Protein AF-A0A533X3W1-F1 (afdb_monomer)

Structure (mmCIF, N/CA/C/O backbone):
data_AF-A0A533X3W1-F1
#
_entry.id   AF-A0A533X3W1-F1
#
loop_
_atom_site.group_PDB
_atom_site.id
_atom_site.type_symbol
_atom_site.label_atom_id
_atom_site.label_alt_id
_atom_site.label_comp_id
_atom_site.label_asym_id
_atom_site.label_entity_id
_atom_site.label_seq_id
_atom_site.pdbx_PDB_ins_code
_atom_site.Cartn_x
_atom_site.Cartn_y
_atom_site.Cartn_z
_atom_site.occupancy
_atom_site.B_iso_or_equiv
_atom_site.auth_seq_id
_atom_site.auth_comp_id
_atom_site.auth_asym_id
_atom_site.auth_atom_id
_atom_site.pdbx_PDB_model_num
ATOM 1 N N . MET A 1 1 ? 9.462 4.723 -4.694 1.00 60.94 1 MET A N 1
ATOM 2 C CA . MET A 1 1 ? 9.977 4.146 -5.954 1.00 60.94 1 MET A CA 1
ATOM 3 C C . MET A 1 1 ? 9.216 2.852 -6.186 1.00 60.94 1 MET A C 1
ATOM 5 O O . MET A 1 1 ? 8.928 2.198 -5.194 1.00 60.94 1 MET A O 1
ATOM 9 N N . VAL A 1 2 ? 8.828 2.529 -7.420 1.00 70.62 2 VAL A N 1
ATOM 10 C CA . VAL A 1 2 ? 8.143 1.265 -7.744 1.00 70.62 2 VAL A CA 1
ATOM 11 C C . VAL A 1 2 ? 8.990 0.506 -8.761 1.00 70.62 2 VAL A C 1
ATOM 13 O O . VAL A 1 2 ? 9.354 1.081 -9.785 1.00 70.62 2 VAL A O 1
ATOM 16 N N . GLY A 1 3 ? 9.342 -0.744 -8.459 1.00 74.00 3 GLY A N 1
ATOM 17 C CA . GLY A 1 3 ? 10.115 -1.614 -9.348 1.00 74.00 3 GLY A CA 1
ATOM 18 C C . GLY A 1 3 ? 9.242 -2.333 -10.382 1.00 74.00 3 GLY A C 1
ATOM 19 O O . GLY A 1 3 ? 8.126 -2.747 -10.071 1.00 74.00 3 GLY A O 1
ATOM 20 N N . LEU A 1 4 ? 9.761 -2.496 -11.604 1.00 77.00 4 LEU A N 1
ATOM 21 C CA . LEU A 1 4 ? 9.139 -3.250 -12.701 1.00 77.00 4 LEU A CA 1
ATOM 22 C C . LEU A 1 4 ? 10.176 -4.179 -13.340 1.00 77.00 4 LEU A C 1
ATOM 24 O O . LEU A 1 4 ? 11.309 -3.764 -13.585 1.00 77.00 4 LEU A O 1
ATOM 28 N N . TYR A 1 5 ? 9.786 -5.411 -13.659 1.00 73.31 5 TYR A N 1
ATOM 29 C CA . TYR A 1 5 ? 10.610 -6.368 -14.392 1.00 73.31 5 TYR A CA 1
ATOM 30 C C . TYR A 1 5 ? 10.754 -5.985 -15.870 1.00 73.31 5 TYR A C 1
ATOM 32 O O . TYR A 1 5 ? 11.795 -6.230 -16.480 1.00 73.31 5 TYR A O 1
ATOM 40 N N . GLY A 1 6 ? 9.732 -5.359 -16.463 1.00 71.25 6 GLY A N 1
ATOM 41 C CA . GLY A 1 6 ? 9.803 -4.938 -17.867 1.00 71.25 6 GLY A CA 1
ATOM 42 C C . GLY A 1 6 ? 9.356 -6.016 -18.850 1.00 71.25 6 GLY A C 1
ATOM 43 O O . GLY A 1 6 ? 9.838 -6.085 -19.985 1.00 71.25 6 GLY A O 1
ATOM 44 N N . GLY A 1 7 ? 8.443 -6.884 -18.408 1.00 71.50 7 GLY A N 1
ATOM 45 C CA . GLY A 1 7 ? 7.966 -8.029 -19.178 1.00 71.50 7 GLY A CA 1
ATOM 46 C C . GLY A 1 7 ? 7.170 -7.677 -20.440 1.00 71.50 7 GLY A C 1
ATOM 47 O O . GLY A 1 7 ? 7.120 -8.488 -21.365 1.00 71.50 7 GLY A O 1
ATOM 48 N N . TRP A 1 8 ? 6.587 -6.478 -20.506 1.00 75.44 8 TRP A N 1
ATOM 49 C CA . TRP A 1 8 ? 5.732 -6.001 -21.602 1.00 75.44 8 TRP A CA 1
ATOM 50 C C . TRP A 1 8 ? 6.337 -4.785 -22.329 1.00 75.44 8 TRP A C 1
ATOM 52 O O . TRP A 1 8 ? 7.295 -4.196 -21.822 1.00 75.44 8 TRP A O 1
ATOM 62 N N . PRO A 1 9 ? 5.822 -4.408 -23.517 1.00 79.25 9 PRO A N 1
ATOM 63 C CA . PRO A 1 9 ? 6.458 -3.425 -24.398 1.00 79.25 9 PRO A CA 1
ATOM 64 C C . PRO A 1 9 ? 6.775 -2.077 -23.737 1.00 79.25 9 PRO A C 1
ATOM 66 O O . PRO A 1 9 ? 7.906 -1.602 -23.826 1.00 79.25 9 PRO A O 1
ATOM 69 N N . GLU A 1 10 ? 5.813 -1.489 -23.031 1.00 82.88 10 GLU A N 1
ATOM 70 C CA . GLU A 1 10 ? 5.936 -0.182 -22.387 1.00 82.88 10 GLU A CA 1
ATOM 71 C C . GLU A 1 10 ? 7.002 -0.200 -21.279 1.00 82.88 10 GLU A C 1
ATOM 73 O O . GLU A 1 10 ? 7.929 0.611 -21.291 1.00 82.88 10 GLU A O 1
ATOM 78 N N . ALA A 1 11 ? 6.960 -1.181 -20.372 1.00 82.25 11 ALA A N 1
ATOM 79 C CA . ALA A 1 11 ? 7.965 -1.300 -19.317 1.00 82.25 11 ALA A CA 1
ATOM 80 C C . ALA A 1 11 ? 9.348 -1.701 -19.866 1.00 82.25 11 ALA A C 1
ATOM 82 O O . ALA A 1 11 ? 10.374 -1.270 -19.339 1.00 82.25 11 ALA A O 1
ATOM 83 N N . ARG A 1 12 ? 9.406 -2.452 -20.975 1.00 82.69 12 ARG A N 1
ATOM 84 C CA . ARG A 1 12 ? 10.662 -2.761 -21.674 1.00 82.69 12 ARG A CA 1
ATOM 85 C C . ARG A 1 12 ? 11.289 -1.515 -22.292 1.00 82.69 12 ARG A C 1
ATOM 87 O O . ARG A 1 12 ? 12.508 -1.364 -22.214 1.00 82.69 12 ARG A O 1
ATOM 94 N N . ARG A 1 13 ? 10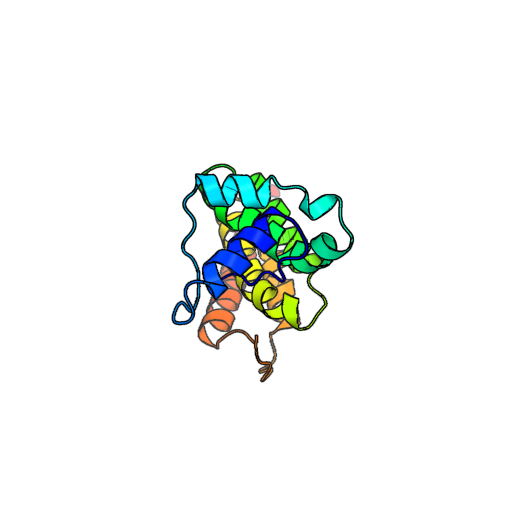.479 -0.614 -22.860 1.00 84.94 13 ARG A N 1
ATOM 95 C CA . ARG A 1 13 ? 10.947 0.682 -23.375 1.00 84.94 13 ARG A CA 1
ATOM 96 C C . ARG A 1 13 ? 11.582 1.505 -22.257 1.00 84.94 13 ARG A C 1
ATOM 98 O O . ARG A 1 13 ? 12.688 2.008 -22.432 1.00 84.94 13 ARG A O 1
ATOM 105 N N . LEU A 1 14 ? 10.931 1.581 -21.096 1.00 85.88 14 LEU A N 1
ATOM 106 C CA . LEU A 1 14 ? 11.471 2.283 -19.927 1.00 85.88 14 LEU A CA 1
ATOM 107 C C . LEU A 1 14 ? 12.764 1.638 -19.416 1.00 85.88 14 LEU A C 1
ATOM 109 O O . LEU A 1 14 ? 13.734 2.335 -19.130 1.00 85.88 14 LEU A O 1
ATOM 113 N N . LEU A 1 15 ? 12.833 0.306 -19.375 1.00 84.12 15 LEU A N 1
ATOM 114 C CA . LEU A 1 15 ? 14.058 -0.398 -18.995 1.00 84.12 15 LEU A CA 1
ATOM 115 C C . LEU A 1 15 ? 15.214 -0.113 -19.968 1.00 84.12 15 LEU A C 1
ATOM 117 O O . LEU A 1 15 ? 16.354 0.047 -19.536 1.00 84.12 15 LEU A O 1
ATOM 121 N N . GLN A 1 16 ? 14.945 -0.036 -21.273 1.00 85.38 16 GLN A N 1
ATOM 122 C CA . GLN A 1 16 ? 15.953 0.338 -22.270 1.00 85.38 16 GLN A CA 1
ATOM 123 C C . GLN A 1 16 ? 16.422 1.785 -22.092 1.00 85.38 16 GLN A C 1
ATOM 125 O O . GLN A 1 16 ? 17.624 2.029 -22.148 1.00 85.38 16 GLN A O 1
ATOM 130 N N . GLN A 1 17 ? 15.510 2.722 -21.814 1.00 84.88 17 GLN A N 1
ATOM 131 C CA . GLN A 1 17 ? 15.861 4.110 -21.496 1.00 84.88 17 GLN A CA 1
ATOM 132 C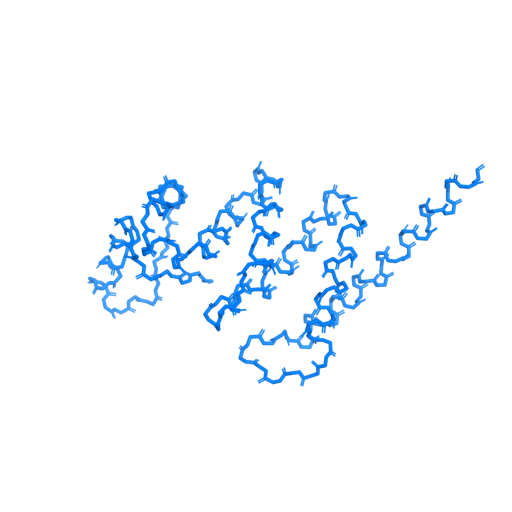 C . GLN A 1 17 ? 16.740 4.199 -20.241 1.00 84.88 17 GLN A C 1
ATOM 134 O O . GLN A 1 17 ? 17.724 4.935 -20.232 1.00 84.88 17 GLN A O 1
ATOM 139 N N . LEU A 1 18 ? 16.438 3.401 -19.211 1.00 85.06 18 LEU A N 1
ATOM 140 C CA . LEU A 1 18 ? 17.224 3.361 -17.978 1.00 85.06 18 LEU A CA 1
ATOM 141 C C . LEU A 1 18 ? 18.624 2.801 -18.250 1.00 85.06 18 LEU A C 1
ATOM 143 O O . LEU A 1 18 ? 19.613 3.361 -17.798 1.00 85.06 18 LEU A O 1
ATOM 147 N N . LYS A 1 19 ? 18.724 1.727 -19.044 1.00 83.69 19 LYS A N 1
ATOM 148 C CA . LYS A 1 19 ? 20.011 1.126 -19.435 1.00 83.69 19 LYS A CA 1
ATOM 149 C C . LYS A 1 19 ? 20.855 2.041 -20.320 1.00 83.69 19 LYS A C 1
ATOM 151 O O . LYS A 1 19 ? 22.075 2.035 -20.191 1.00 83.69 19 LYS A O 1
ATOM 156 N N . ALA A 1 20 ? 20.222 2.817 -21.200 1.00 84.38 20 ALA A N 1
ATOM 157 C CA . ALA A 1 20 ? 20.902 3.812 -22.025 1.00 84.38 20 ALA A CA 1
ATOM 158 C C . ALA A 1 20 ? 21.507 4.946 -21.182 1.00 84.38 20 ALA A C 1
ATOM 160 O O . ALA A 1 20 ? 22.449 5.601 -21.618 1.00 84.38 20 ALA A O 1
ATOM 161 N N . ASN A 1 21 ? 20.999 5.147 -19.964 1.00 82.31 21 ASN A N 1
ATOM 162 C CA . ASN A 1 21 ? 21.492 6.131 -19.018 1.00 82.31 21 ASN A CA 1
ATOM 163 C C . ASN A 1 21 ? 22.090 5.420 -17.794 1.00 82.31 21 ASN A C 1
ATOM 165 O O . ASN A 1 21 ? 21.505 5.397 -16.717 1.00 82.31 21 ASN A O 1
ATOM 169 N N . SER A 1 22 ? 23.258 4.796 -17.972 1.00 66.44 22 SER A N 1
ATOM 170 C CA . SER A 1 22 ? 23.851 3.819 -17.038 1.00 66.44 22 SER A CA 1
ATOM 171 C C . SER A 1 22 ? 24.143 4.329 -15.618 1.00 66.44 22 SER A C 1
ATOM 173 O O . SER A 1 22 ? 24.449 3.532 -14.734 1.00 66.44 22 SER A O 1
ATOM 175 N N . THR A 1 23 ? 24.077 5.641 -15.382 1.00 77.00 23 THR A N 1
ATOM 176 C CA . THR A 1 23 ? 24.218 6.265 -14.055 1.00 77.00 23 THR A CA 1
ATOM 177 C C . THR A 1 23 ? 22.875 6.532 -13.370 1.00 77.00 23 THR A C 1
ATOM 179 O O . THR A 1 23 ? 22.838 6.808 -12.167 1.00 77.00 23 THR A O 1
ATOM 182 N N . ALA A 1 24 ? 21.763 6.442 -14.103 1.00 75.62 24 ALA A N 1
ATOM 183 C CA . ALA A 1 24 ? 20.430 6.694 -13.588 1.00 75.62 24 ALA A CA 1
ATOM 184 C C . ALA A 1 24 ? 19.956 5.523 -12.714 1.00 75.62 24 ALA A C 1
ATOM 186 O O . ALA A 1 24 ? 19.882 4.376 -13.147 1.00 75.62 24 ALA A O 1
ATOM 187 N N . LYS A 1 25 ? 19.590 5.826 -11.463 1.00 77.31 25 LYS A N 1
ATOM 188 C CA . LYS A 1 25 ? 19.010 4.856 -10.512 1.00 77.31 25 LYS A CA 1
ATOM 189 C C . LYS A 1 25 ? 17.489 4.697 -10.656 1.00 77.31 25 LYS A C 1
ATOM 191 O O . LYS A 1 25 ? 16.893 3.879 -9.965 1.00 77.31 25 LYS A O 1
ATOM 196 N N . GLY A 1 26 ? 16.866 5.486 -11.528 1.00 82.06 26 GLY A N 1
ATOM 197 C CA . GLY A 1 26 ? 15.433 5.479 -11.799 1.00 82.06 26 GLY A CA 1
ATOM 198 C C . GLY A 1 26 ? 15.080 6.456 -12.919 1.00 82.06 26 GLY A C 1
ATOM 199 O O . GLY A 1 26 ? 15.909 7.276 -13.315 1.00 82.06 26 GLY A O 1
ATOM 200 N N . ILE A 1 27 ? 13.850 6.362 -13.420 1.00 84.62 27 ILE A N 1
ATOM 201 C CA . ILE A 1 27 ? 13.278 7.295 -14.396 1.00 84.62 27 ILE A CA 1
ATOM 202 C C . ILE A 1 27 ? 12.111 8.016 -13.732 1.00 84.62 27 ILE A C 1
ATOM 204 O O . ILE A 1 27 ? 11.280 7.387 -13.076 1.00 84.62 27 ILE A O 1
ATOM 208 N N . GLN A 1 28 ? 12.044 9.331 -13.924 1.00 85.56 28 GLN A N 1
ATOM 209 C CA . GLN A 1 28 ? 10.860 10.109 -13.599 1.00 85.56 28 GLN A CA 1
ATOM 210 C C . GLN A 1 28 ? 9.937 10.107 -14.817 1.00 85.56 28 GLN A C 1
ATOM 212 O O . GLN A 1 28 ? 10.318 10.606 -15.872 1.00 85.56 28 GLN A O 1
ATOM 217 N N . LEU A 1 29 ? 8.741 9.546 -14.665 1.00 86.06 29 LEU A N 1
ATOM 218 C CA . LEU A 1 29 ? 7.718 9.575 -15.708 1.00 86.06 29 LEU A CA 1
ATOM 219 C C . LEU A 1 29 ? 6.889 10.852 -15.585 1.00 86.06 29 LEU A C 1
ATOM 221 O O . LEU A 1 29 ? 6.574 11.292 -14.473 1.00 86.06 29 LEU A O 1
ATOM 225 N N . SER A 1 30 ? 6.517 11.424 -16.726 1.00 88.12 30 SER A N 1
ATOM 226 C CA . SER A 1 30 ? 5.404 12.370 -16.796 1.00 88.12 30 SER A CA 1
ATOM 227 C C . SER A 1 30 ? 4.075 11.663 -16.507 1.00 88.12 30 SER A C 1
ATOM 229 O O . SER A 1 30 ? 3.975 10.438 -16.601 1.00 88.12 30 SER A O 1
ATOM 231 N N . GLU A 1 31 ? 3.027 12.427 -16.190 1.00 86.12 31 GLU A N 1
ATOM 232 C CA . GLU A 1 31 ? 1.689 11.855 -15.974 1.00 86.12 31 GLU A CA 1
ATOM 233 C C . GLU A 1 31 ? 1.204 11.050 -17.183 1.00 86.12 31 GLU A C 1
ATOM 235 O O . GLU A 1 31 ? 0.697 9.946 -17.024 1.00 86.12 31 GLU A O 1
ATOM 240 N N . LYS A 1 32 ? 1.442 11.563 -18.395 1.00 87.12 32 LYS A N 1
ATOM 241 C CA . LYS A 1 32 ? 1.058 10.889 -19.636 1.00 87.12 32 LYS A CA 1
ATOM 242 C C . LYS A 1 32 ? 1.792 9.562 -19.822 1.00 87.12 32 LYS A C 1
ATOM 244 O O . LYS A 1 32 ? 1.171 8.570 -20.179 1.00 87.12 32 LYS A O 1
ATOM 249 N N . GLU A 1 33 ? 3.099 9.529 -19.574 1.00 86.69 33 GLU A N 1
ATOM 250 C CA . GLU A 1 33 ? 3.881 8.290 -19.682 1.00 86.69 33 GLU A CA 1
ATOM 251 C C . GLU A 1 33 ? 3.471 7.263 -18.626 1.00 86.69 33 GLU A C 1
ATOM 253 O O . GLU A 1 33 ? 3.493 6.062 -18.890 1.00 86.69 33 GLU A O 1
ATOM 258 N N . LEU A 1 34 ? 3.078 7.724 -17.436 1.00 87.62 34 LEU A N 1
ATOM 259 C CA . LEU A 1 34 ? 2.528 6.864 -16.398 1.00 87.62 34 LEU A CA 1
ATOM 260 C C . LEU A 1 34 ? 1.160 6.296 -16.808 1.00 87.62 34 LEU A C 1
ATOM 262 O O . LEU A 1 34 ? 0.932 5.099 -16.640 1.00 87.62 34 LEU A O 1
ATOM 266 N N . ASP A 1 35 ? 0.283 7.119 -17.381 1.00 87.94 35 ASP A N 1
ATOM 267 C CA . ASP A 1 35 ? -1.032 6.690 -17.868 1.00 87.94 35 ASP A CA 1
ATOM 268 C C . ASP A 1 35 ? -0.891 5.693 -19.040 1.00 87.94 35 ASP A C 1
ATOM 270 O O . ASP A 1 35 ? -1.571 4.667 -19.061 1.00 87.94 35 ASP A O 1
ATOM 274 N N . GLU A 1 36 ? 0.052 5.919 -19.963 1.00 87.19 36 GLU A N 1
ATOM 275 C CA . GLU A 1 36 ? 0.405 4.971 -21.035 1.00 87.19 36 GLU A CA 1
ATOM 276 C C . GLU A 1 36 ? 0.947 3.646 -20.475 1.00 87.19 36 GLU A C 1
ATOM 278 O O . GLU A 1 36 ? 0.583 2.570 -20.947 1.00 87.19 36 GLU A O 1
ATOM 283 N N . LEU A 1 37 ? 1.788 3.703 -19.440 1.00 86.94 37 LEU A N 1
ATOM 284 C CA . LEU A 1 37 ? 2.348 2.515 -18.800 1.00 86.94 37 LEU A CA 1
ATOM 285 C C . LEU A 1 37 ? 1.272 1.676 -18.094 1.00 86.94 37 LEU A C 1
ATOM 287 O O . LEU A 1 37 ? 1.269 0.451 -18.229 1.00 86.94 37 LEU A O 1
ATOM 291 N N . ILE A 1 38 ? 0.370 2.326 -17.351 1.00 87.19 38 ILE A N 1
ATOM 292 C CA . ILE A 1 38 ? -0.744 1.677 -16.643 1.00 87.19 38 ILE A CA 1
ATOM 293 C C . ILE A 1 38 ? -1.782 1.141 -17.639 1.00 87.19 38 ILE A C 1
ATOM 295 O O . ILE A 1 38 ? -2.328 0.058 -17.431 1.00 87.19 38 ILE A O 1
ATOM 299 N N . GLY A 1 39 ? -2.047 1.873 -18.724 1.00 82.88 39 GLY A N 1
ATOM 300 C CA . GLY A 1 39 ? -2.984 1.486 -19.782 1.00 82.88 39 GLY A CA 1
ATOM 301 C C . GLY A 1 39 ? -2.436 0.466 -20.786 1.00 82.88 39 GLY A C 1
ATOM 302 O O . GLY A 1 39 ? -3.182 0.009 -21.652 1.00 82.88 39 GLY A O 1
ATOM 303 N N . GLY A 1 40 ? -1.151 0.114 -20.690 1.00 80.12 40 GLY A N 1
ATOM 304 C CA . GLY A 1 40 ? -0.478 -0.802 -21.607 1.00 80.12 40 GLY A CA 1
ATOM 305 C C . GLY A 1 40 ? -0.969 -2.252 -21.530 1.00 80.12 40 GLY A C 1
ATOM 306 O O . GLY A 1 40 ? -1.777 -2.642 -20.686 1.00 80.12 40 GLY A O 1
ATOM 307 N N . GLN A 1 41 ? -0.425 -3.113 -22.392 1.00 78.50 41 GLN A N 1
ATOM 308 C CA . GLN A 1 41 ? -0.869 -4.513 -22.531 1.00 78.50 41 GLN A CA 1
ATOM 309 C C . GLN A 1 41 ? -0.311 -5.470 -21.462 1.00 78.50 41 GLN A C 1
ATOM 311 O O . GLN A 1 41 ? -0.221 -6.682 -21.674 1.00 78.50 41 GLN A O 1
ATOM 316 N N . TRP A 1 42 ? 0.055 -4.960 -20.288 1.00 78.94 42 TRP A N 1
ATOM 317 C CA . TRP A 1 42 ? 0.627 -5.762 -19.204 1.00 78.94 42 TRP A CA 1
ATOM 318 C C . TRP A 1 42 ? -0.311 -6.897 -18.756 1.00 78.94 42 TRP A C 1
ATOM 320 O O . TRP A 1 42 ? 0.149 -7.983 -18.411 1.00 78.94 42 TRP A O 1
ATOM 330 N N . ALA A 1 43 ? -1.629 -6.700 -18.840 1.00 71.56 43 ALA A N 1
ATOM 331 C CA . ALA A 1 43 ? -2.615 -7.719 -18.482 1.00 71.56 43 ALA A CA 1
ATOM 332 C C . ALA A 1 43 ? -2.722 -8.880 -19.496 1.00 71.56 43 ALA A C 1
ATOM 334 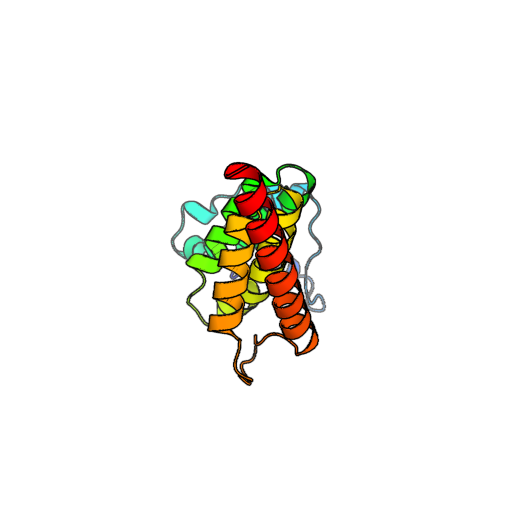O O . ALA A 1 43 ? -3.309 -9.910 -19.174 1.00 71.56 43 ALA A O 1
ATOM 335 N N . GLN A 1 44 ? -2.173 -8.736 -20.710 1.00 69.94 44 GLN A N 1
ATOM 336 C CA . GLN A 1 44 ? -2.327 -9.709 -21.803 1.00 69.94 44 GLN A CA 1
ATOM 337 C C . GLN A 1 44 ? -1.162 -10.710 -21.911 1.00 69.94 44 GLN A C 1
ATOM 339 O O . GLN A 1 44 ? -1.254 -11.680 -22.660 1.00 69.94 44 GLN A O 1
ATOM 344 N N . GLY A 1 45 ? -0.066 -10.502 -21.173 1.00 62.00 45 GLY A N 1
ATOM 345 C CA . GLY A 1 45 ? 1.140 -11.332 -21.251 1.00 62.00 45 GLY A CA 1
ATOM 346 C C . GLY A 1 45 ? 1.511 -12.016 -19.934 1.00 62.00 45 GLY A C 1
ATOM 347 O O . GLY A 1 45 ? 1.380 -11.443 -18.851 1.00 62.00 45 GLY A O 1
ATOM 348 N N . VAL A 1 46 ? 2.082 -13.224 -20.023 1.00 61.09 46 VAL A N 1
ATOM 349 C CA . VAL A 1 46 ? 2.590 -13.994 -18.865 1.00 61.09 46 VAL A CA 1
ATOM 350 C C . VAL A 1 46 ? 3.621 -13.187 -18.064 1.00 61.09 46 VAL A C 1
ATOM 352 O O . VAL A 1 46 ? 3.592 -13.174 -16.837 1.00 61.09 46 VAL A O 1
ATOM 355 N N . SER A 1 47 ? 4.493 -12.438 -18.742 1.00 60.56 47 SER A N 1
ATOM 356 C CA . SER A 1 47 ? 5.483 -11.582 -18.079 1.00 60.56 47 SER A CA 1
ATOM 357 C C . SER A 1 47 ? 4.874 -10.331 -17.440 1.00 60.56 47 SER A C 1
ATOM 359 O O . SER A 1 47 ? 5.435 -9.829 -16.476 1.00 60.56 47 SER A O 1
ATOM 361 N N . GLY A 1 48 ? 3.722 -9.841 -17.907 1.00 61.72 48 GLY A N 1
ATOM 362 C CA . GLY A 1 48 ? 3.038 -8.721 -17.252 1.00 61.72 48 GLY A CA 1
ATOM 363 C C . GLY A 1 48 ? 2.245 -9.118 -16.012 1.00 61.72 48 GLY A C 1
ATOM 364 O O . GLY A 1 48 ? 2.044 -8.302 -15.116 1.00 61.72 48 GLY A O 1
ATOM 365 N N . THR A 1 49 ? 1.954 -10.412 -15.861 1.00 70.06 49 THR A N 1
ATOM 366 C CA . THR A 1 49 ? 1.501 -10.965 -14.578 1.00 70.06 49 THR A CA 1
ATOM 367 C C . THR A 1 49 ? 2.561 -10.789 -13.483 1.00 70.06 49 THR A C 1
ATOM 369 O O . THR A 1 49 ? 2.205 -10.652 -12.314 1.00 70.06 49 THR A O 1
ATOM 372 N N . MET A 1 50 ? 3.856 -10.742 -13.836 1.00 74.25 50 MET A N 1
ATOM 373 C CA . MET A 1 50 ? 4.931 -10.589 -12.851 1.00 74.25 50 MET A CA 1
ATOM 374 C C . MET A 1 50 ? 4.966 -9.211 -12.192 1.00 74.25 50 MET A C 1
ATOM 376 O O . MET A 1 50 ? 5.263 -9.148 -11.005 1.00 74.25 50 MET A O 1
ATOM 380 N N . ASP A 1 51 ? 4.606 -8.143 -12.904 1.00 83.56 51 ASP A N 1
ATOM 381 C CA . ASP A 1 51 ? 4.569 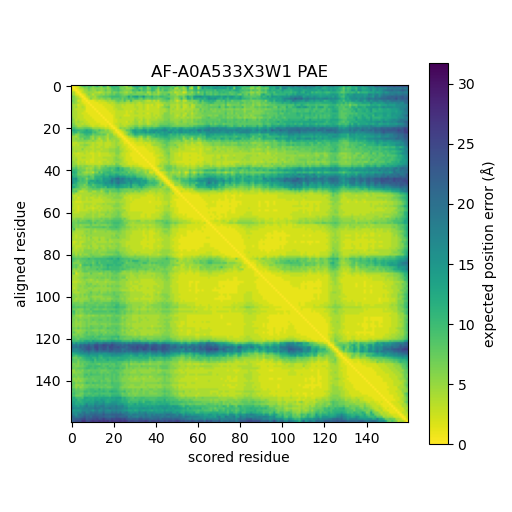-6.799 -12.310 1.00 83.56 51 ASP A CA 1
ATOM 382 C C . ASP A 1 51 ? 3.141 -6.363 -11.956 1.00 83.56 51 ASP A C 1
ATOM 384 O O . ASP A 1 51 ? 2.893 -5.189 -11.696 1.00 83.56 51 ASP A O 1
ATOM 388 N N . ARG A 1 52 ? 2.175 -7.290 -11.931 1.00 87.88 52 ARG A N 1
ATOM 389 C CA . ARG A 1 52 ? 0.768 -6.978 -11.639 1.00 87.88 52 ARG A CA 1
ATOM 390 C C . ARG A 1 52 ? 0.599 -6.207 -10.327 1.00 87.88 52 ARG A C 1
ATOM 392 O O . ARG A 1 52 ? -0.211 -5.286 -10.265 1.00 87.88 52 ARG A O 1
ATOM 399 N N . ILE A 1 53 ? 1.362 -6.562 -9.291 1.00 91.00 53 ILE A N 1
ATOM 400 C CA . ILE A 1 53 ? 1.355 -5.837 -8.013 1.00 91.00 53 ILE A CA 1
ATOM 401 C C . ILE A 1 53 ? 1.888 -4.415 -8.195 1.00 91.00 53 ILE A C 1
ATOM 403 O O . ILE A 1 53 ? 1.229 -3.465 -7.778 1.00 91.00 53 ILE A O 1
ATOM 407 N N . SER A 1 54 ? 3.025 -4.255 -8.870 1.00 89.56 54 SER A N 1
ATOM 408 C CA . SER A 1 54 ? 3.621 -2.950 -9.157 1.00 89.56 54 SER A CA 1
ATOM 409 C C . SER A 1 54 ? 2.702 -2.052 -9.987 1.00 89.56 54 SER A C 1
ATOM 411 O O . SER A 1 54 ? 2.584 -0.865 -9.690 1.00 89.56 54 SER A O 1
ATOM 413 N N . VAL A 1 55 ? 2.006 -2.595 -10.991 1.00 90.69 55 VAL A N 1
ATOM 414 C CA . VAL A 1 55 ? 1.063 -1.813 -11.807 1.00 90.69 55 VAL A CA 1
ATOM 415 C C . VAL A 1 55 ? -0.133 -1.366 -10.984 1.00 90.69 55 VAL A C 1
ATOM 417 O O . VAL A 1 55 ? -0.477 -0.189 -11.023 1.00 90.69 55 VAL A O 1
ATOM 420 N N . HIS A 1 56 ? -0.730 -2.251 -10.181 1.00 93.25 56 HIS A N 1
ATOM 421 C CA . HIS A 1 56 ? -1.815 -1.837 -9.293 1.00 93.25 56 HIS A CA 1
ATOM 422 C C . HIS A 1 56 ? -1.344 -0.827 -8.240 1.00 93.25 56 HIS A C 1
ATOM 424 O O . HIS A 1 56 ? -2.084 0.097 -7.921 1.00 93.25 56 HIS A O 1
ATOM 430 N N . MET A 1 57 ? -0.106 -0.928 -7.749 1.00 94.19 57 MET A N 1
ATOM 431 C CA . MET A 1 57 ? 0.480 0.089 -6.872 1.00 94.19 57 MET A CA 1
ATOM 432 C C . MET A 1 57 ? 0.584 1.455 -7.575 1.00 94.19 57 MET A C 1
ATOM 434 O O . MET A 1 57 ? 0.186 2.469 -7.003 1.00 94.19 57 MET A O 1
ATOM 438 N N . LEU A 1 58 ? 1.072 1.492 -8.821 1.00 92.75 58 LEU A N 1
ATOM 439 C CA . LEU A 1 58 ? 1.167 2.717 -9.628 1.00 92.75 58 LEU A CA 1
ATOM 440 C C . LEU A 1 58 ? -0.208 3.313 -9.941 1.00 92.75 58 LEU A C 1
ATOM 442 O O . LEU A 1 58 ? -0.412 4.516 -9.783 1.00 92.75 58 LEU A O 1
ATOM 446 N N . GLU A 1 59 ? -1.160 2.472 -10.337 1.00 94.06 59 GLU A N 1
ATOM 447 C CA . GLU A 1 59 ? -2.536 2.872 -10.616 1.00 94.06 59 GLU A CA 1
ATOM 448 C C . GLU A 1 59 ? -3.217 3.431 -9.364 1.00 94.06 59 GLU A C 1
ATOM 450 O O . GLU A 1 59 ? -3.920 4.438 -9.451 1.00 94.06 59 GLU A O 1
ATOM 455 N N . ALA A 1 60 ? -2.956 2.845 -8.190 1.00 95.50 60 ALA A N 1
ATOM 456 C CA . ALA A 1 60 ? -3.451 3.374 -6.928 1.00 95.50 60 ALA A CA 1
ATOM 457 C C . ALA A 1 60 ? -2.916 4.787 -6.670 1.00 95.50 60 ALA A C 1
ATOM 459 O O . ALA A 1 60 ? -3.697 5.718 -6.493 1.00 95.50 60 ALA A O 1
ATOM 460 N N . MET A 1 61 ? -1.589 4.952 -6.733 1.00 93.44 61 MET A N 1
ATOM 461 C CA . MET A 1 61 ? -0.905 6.229 -6.504 1.00 93.44 61 MET A CA 1
ATOM 462 C C . MET A 1 61 ? -1.363 7.325 -7.474 1.00 93.44 61 MET A C 1
ATOM 464 O O . MET A 1 61 ? -1.529 8.473 -7.070 1.00 93.44 61 MET A O 1
ATOM 468 N N . ARG A 1 62 ? -1.593 6.977 -8.747 1.00 93.75 62 ARG A N 1
ATOM 469 C CA . ARG A 1 62 ? -2.071 7.911 -9.776 1.00 93.75 62 ARG A CA 1
ATOM 470 C C . ARG A 1 62 ? -3.478 8.438 -9.482 1.00 93.75 62 ARG A C 1
ATOM 472 O O . ARG A 1 62 ? -3.770 9.589 -9.797 1.00 93.75 62 ARG A O 1
ATOM 479 N N . ASN A 1 63 ? -4.331 7.612 -8.879 1.00 93.75 63 ASN A N 1
ATOM 480 C CA . ASN A 1 63 ? -5.747 7.917 -8.686 1.00 93.75 63 ASN A CA 1
ATOM 481 C C . ASN A 1 63 ? -6.093 8.466 -7.293 1.00 93.75 63 ASN A C 1
ATOM 483 O O . ASN A 1 63 ? -7.229 8.879 -7.093 1.00 93.75 63 ASN A O 1
ATOM 487 N N . GLU A 1 64 ? -5.159 8.528 -6.335 1.00 93.06 64 GLU A N 1
ATOM 488 C CA . GLU A 1 64 ? -5.474 8.943 -4.953 1.00 93.06 64 GLU A CA 1
ATOM 489 C C . GLU A 1 64 ? -6.171 10.307 -4.856 1.00 93.06 64 GLU A C 1
ATOM 491 O O . GLU A 1 64 ? -7.044 10.493 -4.012 1.00 93.06 64 GLU A O 1
ATOM 496 N N . GLY A 1 65 ? -5.769 11.266 -5.697 1.00 89.38 65 GLY A N 1
ATOM 497 C CA . GLY A 1 65 ? -6.314 12.627 -5.687 1.00 89.38 65 GLY A CA 1
ATOM 498 C C . GLY A 1 65 ? -7.485 12.856 -6.644 1.00 89.38 65 GLY A C 1
ATOM 499 O O . GLY A 1 65 ? -8.268 13.775 -6.424 1.00 89.38 65 GLY A O 1
ATOM 500 N N . SER A 1 66 ? -7.604 12.051 -7.701 1.00 91.69 66 SER A N 1
ATOM 501 C CA . SER A 1 66 ? -8.579 12.252 -8.783 1.00 91.69 66 SER A CA 1
ATOM 502 C C . SER A 1 66 ? -9.752 11.277 -8.718 1.00 91.69 66 SER A C 1
ATOM 504 O O . SER A 1 66 ? -10.890 11.671 -8.962 1.00 91.69 66 SER A O 1
ATOM 506 N N . ASN A 1 67 ? -9.493 10.015 -8.375 1.00 93.19 67 ASN A N 1
ATOM 507 C CA . ASN A 1 67 ? -10.499 8.970 -8.240 1.00 93.19 67 ASN A CA 1
ATOM 508 C C . ASN A 1 67 ? -10.170 8.045 -7.048 1.00 93.19 67 ASN A C 1
ATOM 510 O O . ASN A 1 67 ? -9.629 6.946 -7.230 1.00 93.19 67 ASN A O 1
ATOM 514 N N . PRO A 1 68 ? -10.497 8.480 -5.815 1.00 92.62 68 PRO A N 1
ATOM 515 C CA . PRO A 1 68 ? -10.156 7.747 -4.598 1.00 92.62 68 PRO A CA 1
ATOM 516 C C . PRO A 1 68 ? -10.691 6.311 -4.563 1.00 92.62 68 PRO A C 1
ATOM 518 O O . PRO A 1 68 ? -10.026 5.438 -4.017 1.00 92.62 68 PRO A O 1
ATOM 521 N N . GLU A 1 69 ? -11.839 6.029 -5.186 1.00 93.94 69 GLU A N 1
ATOM 522 C CA . GLU A 1 69 ? -12.415 4.677 -5.222 1.00 93.94 69 GLU A CA 1
ATOM 523 C C . GLU A 1 69 ? -11.552 3.689 -6.011 1.00 93.94 69 GLU A C 1
ATOM 525 O O . GLU A 1 69 ? -11.311 2.565 -5.555 1.00 93.94 69 GLU A O 1
ATOM 530 N N . ILE A 1 70 ? -11.011 4.119 -7.158 1.00 94.50 70 ILE A N 1
ATOM 531 C CA . ILE A 1 70 ? -10.041 3.313 -7.909 1.00 94.50 70 ILE A CA 1
ATOM 532 C C . ILE A 1 70 ? -8.804 3.078 -7.042 1.00 94.50 70 ILE A C 1
ATOM 534 O O . ILE A 1 70 ? -8.350 1.939 -6.916 1.00 94.50 70 ILE A O 1
ATOM 538 N N . ALA A 1 71 ? -8.285 4.124 -6.392 1.00 95.94 71 ALA A N 1
ATOM 539 C CA . ALA A 1 71 ? -7.112 3.997 -5.535 1.00 95.94 71 ALA A CA 1
ATOM 540 C C . ALA A 1 71 ? -7.329 2.996 -4.389 1.00 95.94 71 ALA A C 1
ATOM 542 O O . ALA A 1 71 ? -6.498 2.111 -4.177 1.00 95.94 71 ALA A O 1
ATOM 543 N N . LEU A 1 72 ? -8.476 3.070 -3.707 1.00 97.06 72 LEU A N 1
ATOM 544 C CA . LEU A 1 72 ? -8.876 2.120 -2.670 1.00 97.06 72 LEU A CA 1
ATOM 545 C C . LEU A 1 72 ? -8.918 0.687 -3.208 1.00 97.06 72 LEU A C 1
ATOM 547 O O . LEU A 1 72 ? -8.319 -0.212 -2.617 1.00 97.06 72 LEU A O 1
ATOM 551 N N . GLN A 1 73 ? -9.579 0.459 -4.348 1.00 96.69 73 GLN A N 1
ATOM 552 C CA . GLN A 1 73 ? -9.652 -0.865 -4.968 1.00 96.69 73 GLN A CA 1
ATOM 553 C C . GLN A 1 73 ? -8.261 -1.424 -5.290 1.00 96.69 73 GLN A C 1
ATOM 555 O O . GLN A 1 73 ? -7.997 -2.608 -5.061 1.00 96.69 73 GLN A O 1
ATOM 560 N N . ARG A 1 74 ? -7.361 -0.589 -5.812 1.00 96.50 74 ARG A N 1
ATOM 561 C CA . ARG A 1 74 ? -6.017 -1.024 -6.192 1.00 96.50 74 ARG A CA 1
ATOM 562 C C . ARG A 1 74 ? -5.123 -1.282 -4.986 1.00 96.50 74 ARG A C 1
ATOM 564 O O . ARG A 1 74 ? -4.437 -2.303 -4.969 1.00 96.50 74 ARG A O 1
ATOM 571 N N . TYR A 1 75 ? -5.189 -0.458 -3.942 1.00 97.38 75 TYR A N 1
ATOM 572 C CA . TYR A 1 75 ? -4.464 -0.741 -2.704 1.00 97.38 75 TYR A CA 1
ATOM 573 C C . TYR A 1 75 ? -4.952 -2.018 -2.015 1.00 97.38 75 TYR A C 1
ATOM 575 O O . TYR A 1 75 ? -4.115 -2.809 -1.580 1.00 97.38 75 TYR A O 1
ATOM 583 N N . ARG A 1 76 ? -6.271 -2.271 -1.982 1.00 96.12 76 ARG A N 1
ATOM 584 C CA . ARG A 1 76 ? -6.826 -3.553 -1.503 1.00 96.12 76 ARG A CA 1
ATOM 585 C C . ARG A 1 76 ? -6.217 -4.720 -2.273 1.00 96.12 76 ARG A C 1
ATOM 587 O O . ARG A 1 76 ? -5.670 -5.639 -1.665 1.00 96.12 76 ARG A O 1
ATOM 594 N N . PHE A 1 77 ? -6.219 -4.628 -3.607 1.00 95.19 77 PHE A N 1
ATOM 595 C CA . PHE A 1 77 ? -5.635 -5.653 -4.468 1.00 95.19 77 PHE A CA 1
ATOM 596 C C . PHE A 1 77 ? -4.172 -5.936 -4.106 1.00 95.19 77 PHE A C 1
ATOM 598 O O . PHE A 1 77 ? -3.812 -7.102 -3.945 1.00 95.19 77 PHE A O 1
ATOM 605 N N . VAL A 1 78 ? -3.349 -4.895 -3.936 1.00 94.50 78 VAL A N 1
ATOM 606 C CA . VAL A 1 78 ? -1.944 -5.041 -3.525 1.00 94.50 78 VAL A CA 1
ATOM 607 C C . VAL A 1 78 ? -1.845 -5.763 -2.180 1.00 94.50 78 VAL A C 1
ATOM 609 O O . VAL A 1 78 ? -1.153 -6.773 -2.096 1.00 94.50 78 VAL A O 1
ATOM 612 N N . THR A 1 79 ? -2.573 -5.318 -1.151 1.00 93.19 79 THR A N 1
ATOM 613 C CA . THR A 1 79 ? -2.498 -5.932 0.189 1.00 93.19 79 THR A CA 1
ATOM 614 C C . THR A 1 79 ? -3.013 -7.373 0.250 1.00 93.19 79 THR A C 1
ATOM 616 O O . THR A 1 79 ? -2.575 -8.129 1.114 1.00 93.19 79 THR A O 1
ATOM 619 N N . ASP A 1 80 ? -3.919 -7.764 -0.651 1.00 92.19 80 ASP A N 1
ATOM 620 C CA . ASP A 1 80 ? -4.510 -9.108 -0.688 1.00 92.19 80 ASP A CA 1
ATOM 621 C C . ASP A 1 80 ? -3.698 -10.105 -1.537 1.00 92.19 80 ASP A C 1
ATOM 623 O O . ASP A 1 80 ? -3.746 -11.316 -1.299 1.00 92.19 80 ASP A O 1
ATOM 627 N N . ASN A 1 81 ? -2.965 -9.617 -2.546 1.00 90.81 81 ASN A N 1
ATOM 628 C CA . ASN A 1 81 ? -2.345 -10.468 -3.570 1.00 90.81 81 ASN A CA 1
ATOM 629 C C . ASN A 1 81 ? -0.814 -10.448 -3.567 1.00 90.81 81 ASN A C 1
ATOM 631 O O . ASN A 1 81 ? -0.212 -11.333 -4.174 1.00 90.81 81 ASN A O 1
ATOM 635 N N . ALA A 1 82 ? -0.181 -9.489 -2.892 1.00 88.12 82 ALA A N 1
ATOM 636 C CA . ALA A 1 82 ? 1.265 -9.464 -2.717 1.00 88.12 82 ALA A CA 1
ATOM 637 C C . ALA A 1 82 ? 1.707 -10.614 -1.798 1.00 88.12 82 ALA A C 1
ATOM 639 O O . ALA A 1 82 ? 1.461 -10.595 -0.592 1.00 88.12 82 ALA A O 1
ATOM 640 N N . LYS A 1 83 ? 2.323 -11.643 -2.387 1.00 81.31 83 LYS A N 1
ATOM 641 C CA . LYS A 1 83 ? 2.693 -12.889 -1.686 1.00 81.31 83 LYS A CA 1
ATOM 642 C C . LYS A 1 83 ? 4.139 -13.310 -1.905 1.00 81.31 83 LYS A C 1
ATOM 644 O O . LYS A 1 83 ? 4.610 -14.198 -1.204 1.00 81.31 83 LYS A O 1
ATOM 649 N N . SER A 1 84 ? 4.821 -12.728 -2.886 1.00 79.75 84 SER A N 1
ATOM 650 C CA . SER A 1 84 ? 6.226 -13.028 -3.149 1.00 79.75 84 SER A CA 1
ATOM 651 C C . SER A 1 84 ? 7.132 -12.012 -2.463 1.00 79.75 84 SER A C 1
ATOM 653 O O . SER A 1 84 ? 6.716 -10.876 -2.249 1.00 79.75 84 SER A O 1
ATOM 655 N N . ASP A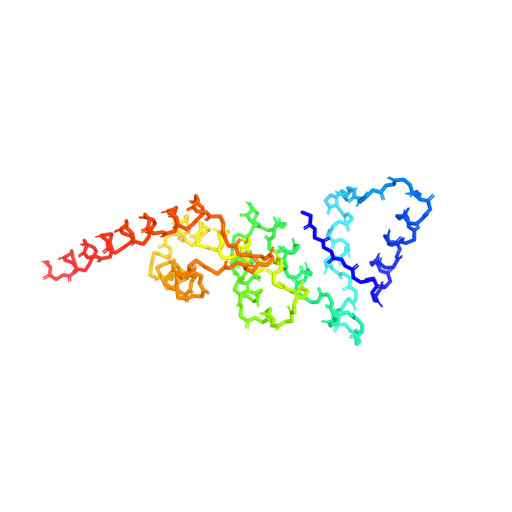 1 85 ? 8.372 -12.396 -2.147 1.00 76.00 85 ASP A N 1
ATOM 656 C CA . ASP A 1 85 ? 9.333 -11.528 -1.445 1.00 76.00 85 ASP A CA 1
ATOM 657 C C . ASP A 1 85 ? 9.511 -10.165 -2.125 1.00 76.00 85 ASP A C 1
ATOM 659 O O . ASP A 1 85 ? 9.613 -9.141 -1.457 1.00 76.00 85 ASP A O 1
ATOM 663 N N . ARG A 1 86 ? 9.458 -10.137 -3.461 1.00 75.12 86 ARG A N 1
ATOM 664 C CA . ARG A 1 86 ? 9.509 -8.900 -4.254 1.00 75.12 86 ARG A CA 1
ATOM 665 C C . ARG A 1 86 ? 8.282 -8.005 -4.084 1.00 75.12 86 ARG A C 1
ATOM 667 O O . ARG A 1 86 ? 8.389 -6.803 -4.246 1.00 75.12 86 ARG A O 1
ATOM 674 N N . ASP A 1 87 ? 7.113 -8.568 -3.789 1.00 81.06 87 ASP A N 1
ATOM 675 C CA . ASP A 1 87 ? 5.887 -7.785 -3.636 1.00 81.06 87 ASP A CA 1
ATOM 676 C C . ASP A 1 87 ? 5.826 -7.143 -2.242 1.00 81.06 87 ASP A C 1
ATOM 678 O O . ASP A 1 87 ? 5.104 -6.165 -2.034 1.00 81.06 87 ASP A O 1
ATOM 682 N N . LEU A 1 88 ? 6.582 -7.691 -1.278 1.00 80.44 88 LEU A N 1
ATOM 683 C CA . LEU A 1 88 ? 6.576 -7.257 0.120 1.00 80.44 88 LEU A CA 1
ATOM 684 C C . LEU A 1 88 ? 7.006 -5.797 0.282 1.00 80.44 88 LEU A C 1
ATOM 686 O O . LEU A 1 88 ? 6.538 -5.136 1.211 1.00 80.44 88 LEU A O 1
ATOM 690 N N . GLU A 1 89 ? 7.822 -5.266 -0.635 1.00 84.75 89 GLU A N 1
ATOM 691 C CA . GLU A 1 89 ? 8.199 -3.849 -0.633 1.00 84.75 89 GLU A CA 1
ATOM 692 C C . GLU A 1 89 ? 6.988 -2.915 -0.831 1.00 84.75 89 GLU A C 1
ATOM 694 O O . GLU A 1 89 ? 7.002 -1.777 -0.358 1.00 84.75 89 GLU A O 1
ATOM 699 N N . PHE A 1 90 ? 5.912 -3.398 -1.468 1.00 88.75 90 PHE A N 1
ATOM 700 C CA . PHE A 1 90 ? 4.692 -2.630 -1.737 1.00 88.75 90 PHE A CA 1
ATOM 701 C C . PHE A 1 90 ? 3.615 -2.805 -0.667 1.00 88.75 90 PHE A C 1
ATOM 703 O O . PHE A 1 90 ? 2.772 -1.922 -0.500 1.00 88.75 90 PHE A O 1
ATOM 710 N N . VAL A 1 91 ? 3.648 -3.906 0.089 1.00 89.81 91 VAL A N 1
ATOM 711 C CA . VAL A 1 91 ? 2.617 -4.242 1.086 1.00 89.81 91 VAL A CA 1
ATOM 712 C C . VAL A 1 91 ? 2.526 -3.183 2.179 1.00 89.81 91 VAL A C 1
ATOM 714 O O . VAL A 1 91 ? 1.441 -2.678 2.470 1.00 89.81 91 VAL A O 1
ATOM 717 N N . LEU A 1 92 ? 3.664 -2.818 2.773 1.00 91.06 92 LEU A N 1
ATOM 718 C CA . LEU A 1 92 ? 3.714 -1.822 3.841 1.00 91.06 92 LEU A CA 1
ATOM 719 C C . LEU A 1 92 ? 3.192 -0.449 3.361 1.00 91.06 92 LEU A C 1
ATOM 721 O O . LEU A 1 92 ? 2.250 0.059 3.977 1.00 91.06 92 LEU A O 1
ATOM 725 N N . PRO A 1 93 ? 3.712 0.149 2.268 1.00 93.06 93 PRO A N 1
ATOM 726 C CA . PRO A 1 93 ? 3.154 1.380 1.711 1.00 93.06 93 PRO A CA 1
ATOM 727 C C . PRO A 1 93 ? 1.654 1.294 1.403 1.00 93.06 93 PRO A C 1
ATOM 729 O O . PRO A 1 93 ? 0.920 2.229 1.729 1.00 93.06 93 PRO A O 1
ATOM 732 N N . ALA A 1 94 ? 1.186 0.178 0.833 1.00 95.38 94 ALA A N 1
ATOM 733 C CA . ALA A 1 94 ? -0.222 -0.016 0.505 1.00 95.38 94 ALA A CA 1
ATOM 734 C C . ALA A 1 94 ? -1.113 -0.017 1.754 1.00 95.38 94 ALA A C 1
ATOM 736 O O . ALA A 1 94 ? -2.127 0.674 1.763 1.00 95.38 94 ALA A O 1
ATOM 737 N N . TYR A 1 95 ? -0.718 -0.690 2.843 1.00 95.19 95 TYR A N 1
ATOM 738 C CA . TYR A 1 95 ? -1.455 -0.635 4.114 1.00 95.19 95 TYR A CA 1
ATOM 739 C C . TYR A 1 95 ? -1.575 0.789 4.660 1.00 95.19 95 TYR A C 1
ATOM 741 O O . TYR A 1 95 ? -2.652 1.201 5.099 1.00 95.19 95 TYR A O 1
ATOM 749 N N . LEU A 1 96 ? -0.470 1.540 4.652 1.00 95.12 96 LEU A N 1
ATOM 750 C CA . LEU A 1 96 ? -0.443 2.892 5.205 1.00 95.12 96 LEU A CA 1
ATOM 751 C C . LEU A 1 96 ? -1.352 3.840 4.417 1.00 95.12 96 LEU A C 1
ATOM 753 O O . LEU A 1 96 ? -2.100 4.605 5.037 1.00 95.12 96 LEU A O 1
ATOM 757 N N . ARG A 1 97 ? -1.299 3.769 3.078 1.00 96.31 97 ARG A N 1
ATOM 758 C CA . ARG A 1 97 ? -2.124 4.587 2.177 1.00 96.31 97 ARG A CA 1
ATOM 759 C C . ARG A 1 97 ? -3.587 4.169 2.192 1.00 96.31 97 ARG A C 1
ATOM 761 O O . ARG A 1 97 ? -4.443 5.035 2.334 1.00 96.31 97 ARG A O 1
ATOM 768 N N . LEU A 1 98 ? -3.878 2.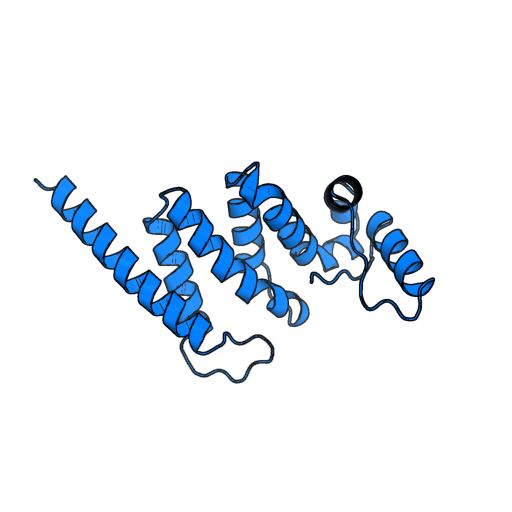869 2.152 1.00 97.25 98 LEU A N 1
ATOM 769 C CA . LEU A 1 98 ? -5.243 2.346 2.208 1.00 97.25 98 LEU A CA 1
ATOM 770 C C . LEU A 1 98 ? -5.965 2.799 3.477 1.00 97.25 98 LEU A C 1
ATOM 772 O O . LEU A 1 98 ? -7.068 3.329 3.403 1.00 97.25 98 LEU A O 1
ATOM 776 N N . ALA A 1 99 ? -5.328 2.640 4.640 1.00 96.62 99 ALA A N 1
ATOM 777 C CA . ALA A 1 99 ? -5.920 3.064 5.902 1.00 96.62 99 ALA A CA 1
ATOM 778 C C . ALA A 1 99 ? -6.173 4.582 5.941 1.00 96.62 99 ALA A C 1
ATOM 780 O O . ALA A 1 99 ? -7.215 5.007 6.430 1.00 96.62 99 ALA A O 1
ATOM 781 N N . ASP A 1 100 ? -5.259 5.396 5.404 1.00 95.81 100 ASP A N 1
ATOM 782 C CA . ASP A 1 100 ? -5.437 6.852 5.335 1.00 95.81 100 ASP A CA 1
ATOM 783 C C . ASP A 1 100 ? -6.588 7.260 4.400 1.00 95.81 100 ASP A C 1
ATOM 785 O O . ASP A 1 100 ? -7.440 8.065 4.775 1.00 95.81 100 ASP A O 1
ATOM 789 N N . LEU A 1 101 ? -6.656 6.672 3.202 1.00 96.12 101 LEU A N 1
ATOM 790 C CA . LEU A 1 101 ? -7.708 6.961 2.226 1.00 96.12 101 LEU A CA 1
ATOM 791 C C . LEU A 1 101 ? -9.090 6.526 2.722 1.00 96.12 101 LEU A C 1
ATOM 793 O O . LEU A 1 101 ? -10.043 7.290 2.585 1.00 96.12 101 LEU A O 1
ATOM 797 N N . LEU A 1 102 ? -9.202 5.354 3.354 1.00 96.50 102 LEU A N 1
ATOM 798 C CA . LEU A 1 102 ? -10.464 4.884 3.935 1.00 96.50 102 LEU A CA 1
ATOM 799 C C . LEU A 1 102 ? -10.968 5.822 5.034 1.00 96.50 102 LEU A C 1
ATOM 801 O O . LEU A 1 102 ? -12.164 6.091 5.110 1.00 96.50 102 LEU A O 1
ATOM 805 N N . GLU A 1 103 ? -10.071 6.350 5.873 1.00 94.50 103 GLU A N 1
ATOM 806 C CA . GLU A 1 103 ? -10.446 7.343 6.882 1.00 94.50 103 GLU A CA 1
ATOM 807 C C . GLU A 1 103 ? -10.971 8.632 6.249 1.00 94.50 103 GLU A C 1
ATOM 809 O O . GLU A 1 103 ? -12.017 9.131 6.667 1.00 94.50 103 GLU A O 1
ATOM 814 N N . ARG A 1 104 ? -10.283 9.150 5.223 1.00 92.94 104 ARG A N 1
ATOM 815 C CA . ARG A 1 104 ? -10.694 10.370 4.508 1.00 92.94 104 ARG A CA 1
ATOM 816 C C . ARG A 1 104 ? -12.026 10.201 3.778 1.00 92.94 104 ARG A C 1
ATOM 818 O O . ARG A 1 104 ? -12.816 11.137 3.751 1.00 92.94 104 ARG A O 1
ATOM 825 N N . ALA A 1 105 ? -12.284 9.014 3.237 1.00 92.06 105 ALA A N 1
ATOM 826 C CA . ALA A 1 105 ? -13.537 8.663 2.574 1.00 92.06 105 ALA A CA 1
ATOM 827 C C . ALA A 1 105 ? -14.680 8.331 3.559 1.00 92.06 105 ALA A C 1
ATOM 829 O O . ALA A 1 105 ? -15.800 8.049 3.144 1.00 92.06 105 ALA A O 1
ATOM 830 N N . GLY A 1 106 ? -14.431 8.355 4.874 1.00 91.12 106 GLY A N 1
ATOM 831 C CA . GLY A 1 106 ? -15.446 8.062 5.892 1.00 91.12 106 GLY A CA 1
ATOM 832 C C . GLY A 1 106 ? -15.720 6.569 6.113 1.00 91.12 106 GLY A C 1
ATOM 833 O O . GLY A 1 106 ? -16.576 6.214 6.926 1.00 91.12 106 GLY A O 1
ATOM 834 N N . HIS A 1 107 ? -14.961 5.672 5.481 1.00 93.94 107 HIS A N 1
ATOM 835 C CA . HIS A 1 107 ? -15.057 4.217 5.640 1.00 93.94 107 HIS A CA 1
ATOM 836 C C . HIS A 1 107 ? -14.360 3.724 6.921 1.00 93.94 107 HIS A C 1
ATOM 838 O O . HIS A 1 107 ? -13.488 2.856 6.901 1.00 93.94 107 HIS A O 1
ATOM 844 N N . GLN A 1 108 ? -14.764 4.259 8.077 1.00 93.56 108 GLN A N 1
ATOM 845 C CA . GLN A 1 108 ? -14.119 4.003 9.375 1.00 93.56 108 GLN A CA 1
ATOM 846 C C . GLN A 1 108 ? -14.130 2.524 9.796 1.00 93.56 108 GLN A C 1
ATOM 848 O O . GLN A 1 108 ? -13.213 2.062 10.477 1.00 93.56 108 GLN A O 1
ATOM 853 N N . ALA A 1 109 ? -15.170 1.777 9.414 1.00 93.75 109 ALA A N 1
ATOM 854 C CA . ALA A 1 109 ? -15.270 0.345 9.691 1.00 93.75 109 ALA A CA 1
ATOM 855 C C . ALA A 1 109 ? -14.169 -0.448 8.989 1.00 93.75 109 ALA A C 1
ATOM 857 O O . ALA A 1 109 ? -13.464 -1.241 9.611 1.00 93.75 109 ALA A O 1
ATOM 858 N N . GLU A 1 110 ? -13.991 -0.172 7.705 1.00 95.31 110 GLU A N 1
ATOM 859 C CA . GLU A 1 110 ? -12.991 -0.830 6.884 1.00 95.31 110 GLU A CA 1
ATOM 860 C C . GLU A 1 110 ? -11.576 -0.368 7.240 1.00 95.31 110 GLU A C 1
ATOM 862 O O . GLU A 1 110 ? -10.675 -1.194 7.373 1.00 95.31 110 GLU A O 1
ATOM 867 N N . ALA A 1 111 ? -11.386 0.931 7.500 1.00 96.62 111 ALA A N 1
ATOM 868 C CA . ALA A 1 111 ? -10.107 1.459 7.968 1.00 96.62 111 ALA A CA 1
ATOM 869 C C . ALA A 1 111 ? -9.622 0.714 9.224 1.00 96.62 111 ALA A C 1
ATOM 871 O O . ALA A 1 111 ? -8.445 0.367 9.324 1.00 96.62 111 ALA A O 1
ATOM 872 N N . LEU A 1 112 ? -10.531 0.408 10.162 1.00 96.44 112 LEU A N 1
ATOM 873 C CA . LEU A 1 112 ? -10.191 -0.357 11.361 1.00 96.44 112 LEU A CA 1
ATOM 874 C C . LEU A 1 112 ? -9.754 -1.787 11.017 1.00 96.44 112 LEU A C 1
ATOM 876 O O . LEU A 1 112 ? -8.748 -2.251 11.548 1.00 96.44 112 LEU A O 1
ATOM 880 N N . GLN A 1 113 ? -10.457 -2.463 10.104 1.00 96.44 113 GLN A N 1
ATOM 881 C CA . GLN A 1 113 ? -10.093 -3.816 9.665 1.00 96.44 113 GLN A CA 1
ATOM 882 C C . GLN A 1 113 ? -8.704 -3.856 9.015 1.00 96.44 113 GLN A C 1
ATOM 884 O O . GLN A 1 113 ? -7.913 -4.759 9.297 1.00 96.44 113 GLN A O 1
ATOM 889 N N . VAL A 1 114 ? -8.386 -2.862 8.183 1.00 96.38 114 VAL A N 1
ATOM 890 C CA . VAL A 1 114 ? -7.068 -2.721 7.545 1.00 96.38 114 VAL A CA 1
ATOM 891 C C . VAL A 1 114 ? -5.979 -2.519 8.598 1.00 96.38 114 VAL A C 1
ATOM 893 O O . VAL A 1 114 ? -4.941 -3.182 8.550 1.00 96.38 114 VAL A O 1
ATOM 896 N N . VAL A 1 115 ? -6.223 -1.655 9.586 1.00 95.56 115 VAL A N 1
ATOM 897 C CA . VAL A 1 115 ? -5.282 -1.412 10.689 1.00 95.56 115 VAL A CA 1
ATOM 898 C C . VAL A 1 115 ? -5.080 -2.661 11.547 1.00 95.56 115 VAL A C 1
ATOM 900 O O . VAL A 1 115 ? -3.947 -2.980 11.907 1.00 95.56 115 VAL A O 1
ATOM 903 N N . ASP A 1 116 ? -6.144 -3.405 11.841 1.00 95.06 116 ASP A N 1
ATOM 904 C CA . ASP A 1 116 ? -6.049 -4.665 12.577 1.00 95.06 116 ASP A CA 1
ATOM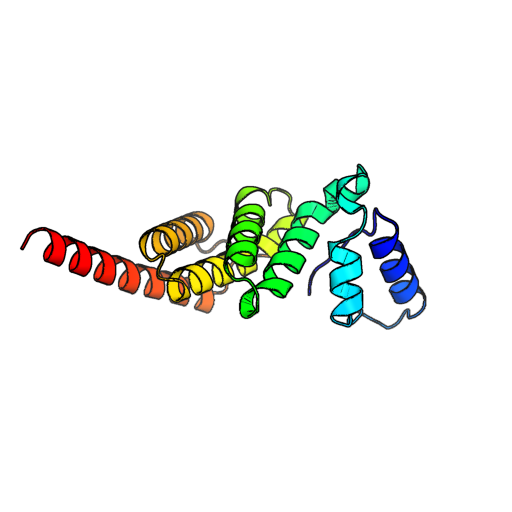 905 C C . ASP A 1 116 ? -5.236 -5.712 11.820 1.00 95.06 116 ASP A C 1
ATOM 907 O O . ASP A 1 116 ? -4.389 -6.381 12.416 1.00 95.06 116 ASP A O 1
ATOM 911 N N . ARG A 1 117 ? -5.449 -5.843 10.507 1.00 93.38 117 ARG A N 1
ATOM 912 C CA . ARG A 1 117 ? -4.679 -6.769 9.674 1.00 93.38 117 ARG A CA 1
ATOM 913 C C . ARG A 1 117 ? -3.199 -6.384 9.639 1.00 93.38 117 ARG A C 1
ATOM 915 O O . ARG A 1 117 ? -2.352 -7.254 9.822 1.00 93.38 117 ARG A O 1
ATOM 922 N N . PHE A 1 118 ? -2.897 -5.094 9.499 1.00 92.81 118 PHE A N 1
ATOM 923 C CA . PHE A 1 118 ? -1.532 -4.575 9.571 1.00 92.81 118 PHE A CA 1
ATOM 924 C C . PHE A 1 118 ? -0.854 -4.922 10.904 1.00 92.81 118 PHE A C 1
ATOM 926 O O . PHE A 1 118 ? 0.248 -5.467 10.919 1.00 92.81 118 PHE A O 1
ATOM 933 N N . LEU A 1 119 ? -1.514 -4.645 12.032 1.00 91.31 119 LEU A N 1
ATOM 934 C CA . LEU A 1 119 ? -0.945 -4.908 13.357 1.00 91.31 119 LEU A CA 1
ATOM 935 C C . LEU A 1 119 ? -0.824 -6.405 13.651 1.00 91.31 119 LEU A C 1
ATOM 937 O O . LEU A 1 119 ? 0.056 -6.795 14.402 1.00 91.31 119 LEU A O 1
ATOM 941 N N . ARG A 1 120 ? -1.657 -7.263 13.058 1.00 89.88 120 ARG A N 1
ATOM 942 C CA . ARG A 1 120 ? -1.461 -8.719 13.138 1.00 89.88 120 ARG A CA 1
ATOM 943 C C . ARG A 1 120 ? -0.268 -9.181 12.305 1.00 89.88 120 ARG A C 1
ATOM 945 O O . ARG A 1 120 ? 0.482 -10.030 12.763 1.00 89.88 120 ARG A O 1
ATOM 952 N N . ALA A 1 121 ? -0.088 -8.617 11.112 1.00 84.69 121 ALA A N 1
ATOM 953 C CA . ALA A 1 121 ? 1.012 -8.973 10.219 1.00 84.69 121 ALA A CA 1
ATOM 954 C C . ALA A 1 121 ? 2.384 -8.501 10.737 1.00 84.69 121 ALA A C 1
ATOM 956 O O . ALA A 1 121 ? 3.385 -9.166 10.496 1.00 84.69 121 ALA A O 1
ATOM 957 N N . TYR A 1 122 ? 2.433 -7.370 11.451 1.00 81.50 122 TYR A N 1
ATOM 958 C CA . TYR A 1 122 ? 3.689 -6.708 11.830 1.00 81.50 122 TYR A CA 1
ATOM 959 C C . TYR A 1 122 ? 3.789 -6.299 13.311 1.00 81.50 122 TYR A C 1
ATOM 961 O O . TYR A 1 122 ? 4.640 -5.479 13.664 1.00 81.50 122 TYR A O 1
ATOM 969 N N . GLY A 1 123 ? 2.886 -6.784 14.168 1.00 63.19 123 GLY A N 1
ATOM 970 C CA . GLY A 1 123 ? 2.754 -6.346 15.565 1.00 63.19 123 GLY A CA 1
ATOM 971 C C . GLY A 1 123 ? 3.888 -6.791 16.480 1.00 63.19 123 GLY A C 1
ATOM 972 O O . GLY A 1 123 ? 4.162 -6.128 17.479 1.00 63.19 123 GLY A O 1
ATOM 973 N N . GLU A 1 124 ? 4.586 -7.862 16.120 1.00 67.62 124 GLU A N 1
ATOM 974 C CA . GLU A 1 124 ? 5.829 -8.255 16.776 1.00 67.62 124 GLU A CA 1
ATOM 975 C C . GLU A 1 124 ? 7.014 -7.525 16.129 1.00 67.62 124 GLU A C 1
ATOM 977 O O . GLU A 1 124 ? 6.956 -7.125 14.963 1.00 67.62 124 GLU A O 1
ATOM 982 N N . LYS A 1 125 ? 8.108 -7.316 16.876 1.00 62.50 125 LYS A N 1
ATOM 983 C CA . LYS A 1 125 ? 9.355 -6.763 16.320 1.00 62.50 125 LYS A CA 1
ATOM 984 C C . LYS A 1 125 ? 9.973 -7.781 15.352 1.00 62.50 125 LYS A C 1
ATOM 986 O O . LYS A 1 125 ? 10.917 -8.484 15.687 1.00 62.50 125 LYS A O 1
ATOM 991 N N . THR A 1 126 ? 9.439 -7.858 14.140 1.00 62.78 126 THR A N 1
ATOM 992 C CA . THR A 1 126 ? 9.989 -8.665 13.055 1.00 62.78 126 THR A CA 1
ATOM 993 C C . THR A 1 126 ? 11.129 -7.888 12.402 1.00 62.78 126 THR A C 1
ATOM 995 O O . THR A 1 126 ? 10.912 -6.775 11.922 1.00 62.78 126 THR A O 1
ATOM 998 N N . SER A 1 127 ? 12.332 -8.465 12.351 1.00 61.56 127 SER A N 1
ATOM 999 C CA . SER A 1 127 ? 13.516 -7.871 11.701 1.00 61.56 127 SER A CA 1
ATOM 1000 C C . SER A 1 127 ? 13.543 -8.144 10.186 1.00 61.56 127 SER A C 1
ATOM 1002 O O . SER A 1 127 ? 14.580 -8.460 9.609 1.00 61.56 127 SER A O 1
ATOM 1004 N N . ALA A 1 128 ? 12.375 -8.107 9.536 1.00 69.56 128 ALA A N 1
ATOM 1005 C CA . ALA A 1 128 ? 12.257 -8.386 8.107 1.00 69.56 128 ALA A CA 1
ATOM 1006 C C . ALA A 1 128 ? 12.712 -7.169 7.270 1.00 69.56 128 ALA A C 1
ATOM 1008 O O . ALA A 1 128 ? 12.465 -6.035 7.688 1.00 69.56 128 ALA A O 1
ATOM 1009 N N . PRO A 1 129 ? 13.286 -7.366 6.065 1.00 69.06 129 PRO A N 1
ATOM 1010 C CA . PRO A 1 129 ? 13.751 -6.283 5.182 1.00 69.06 129 PRO A CA 1
ATOM 1011 C C . PRO A 1 129 ? 12.694 -5.221 4.822 1.00 69.06 129 PRO A C 1
ATOM 1013 O O . PRO A 1 129 ? 13.042 -4.100 4.463 1.00 69.06 129 PRO A O 1
ATOM 1016 N N . HIS A 1 130 ? 11.407 -5.556 4.955 1.00 76.19 130 HIS A N 1
ATOM 1017 C CA . HIS A 1 130 ? 10.263 -4.673 4.690 1.00 76.19 130 HIS A CA 1
ATOM 1018 C C . HIS A 1 130 ? 9.366 -4.479 5.921 1.00 76.19 130 HIS A C 1
ATOM 1020 O O . HIS A 1 130 ? 8.185 -4.150 5.804 1.00 76.19 130 HIS A O 1
ATOM 1026 N N . ALA A 1 131 ? 9.905 -4.720 7.118 1.00 83.12 131 ALA A N 1
ATOM 1027 C CA . ALA A 1 131 ? 9.168 -4.495 8.348 1.00 83.12 131 ALA A CA 1
ATOM 1028 C C . ALA A 1 131 ? 8.890 -2.994 8.550 1.00 83.12 131 ALA A C 1
ATOM 1030 O O . ALA A 1 131 ? 9.744 -2.158 8.240 1.00 83.12 131 ALA A O 1
ATOM 1031 N N . PRO A 1 132 ? 7.730 -2.629 9.120 1.00 86.50 132 PRO A N 1
ATOM 1032 C CA . PRO A 1 132 ? 7.459 -1.243 9.461 1.00 86.50 132 PRO A CA 1
ATOM 1033 C C . PRO A 1 132 ? 8.473 -0.711 10.469 1.00 86.50 132 PRO A C 1
ATOM 1035 O O . PRO A 1 132 ? 8.989 -1.443 11.319 1.00 86.50 132 PRO A O 1
ATOM 1038 N N . THR A 1 133 ? 8.713 0.595 10.420 1.00 89.81 133 THR A N 1
ATOM 1039 C CA . THR A 1 133 ? 9.460 1.294 11.465 1.00 89.81 133 THR A CA 1
ATOM 1040 C C . THR A 1 133 ? 8.648 1.341 12.761 1.00 89.81 133 THR A C 1
ATOM 1042 O O . THR A 1 133 ? 7.425 1.171 12.768 1.00 89.81 133 THR A O 1
ATOM 1045 N N . GLU A 1 134 ? 9.313 1.595 13.890 1.00 88.88 134 GLU A N 1
ATOM 1046 C CA . GLU A 1 134 ? 8.616 1.816 15.164 1.00 88.88 134 GLU A CA 1
ATOM 1047 C C . GLU A 1 134 ? 7.610 2.970 15.068 1.00 88.88 134 GLU A C 1
ATOM 1049 O O . GLU A 1 134 ? 6.473 2.834 15.510 1.00 88.88 134 GLU A O 1
ATOM 1054 N N . GLN A 1 135 ? 7.977 4.058 14.387 1.00 89.88 135 GLN A N 1
ATOM 1055 C CA . GLN A 1 135 ? 7.079 5.185 14.147 1.00 89.88 135 GLN A CA 1
ATOM 1056 C C . GLN A 1 135 ? 5.825 4.775 13.359 1.00 89.88 135 GLN A C 1
ATOM 1058 O O . GLN A 1 135 ? 4.717 5.166 13.724 1.00 89.88 135 GLN A O 1
ATOM 1063 N N . GLN A 1 136 ? 5.972 3.962 12.307 1.00 92.12 136 GLN A N 1
ATOM 1064 C CA . GLN A 1 136 ? 4.838 3.470 11.516 1.00 92.12 136 GLN A CA 1
ATOM 1065 C C . GLN A 1 136 ? 3.934 2.533 12.329 1.00 92.12 136 GLN A C 1
ATOM 1067 O O . GLN A 1 136 ? 2.710 2.639 12.238 1.00 92.12 136 GLN A O 1
ATOM 1072 N N . ARG A 1 137 ? 4.514 1.664 13.170 1.00 91.31 137 ARG A N 1
ATOM 1073 C CA . ARG A 1 137 ? 3.750 0.823 14.107 1.00 91.31 137 ARG A CA 1
ATOM 1074 C C . ARG A 1 137 ? 2.961 1.669 15.100 1.00 91.31 137 ARG A C 1
ATOM 1076 O O . ARG A 1 137 ? 1.753 1.488 15.221 1.00 91.31 137 ARG A O 1
ATOM 1083 N N . THR A 1 138 ? 3.614 2.626 15.755 1.00 92.12 138 THR A N 1
ATOM 1084 C CA . THR A 1 138 ? 2.972 3.533 16.716 1.00 92.12 138 THR A CA 1
ATOM 1085 C 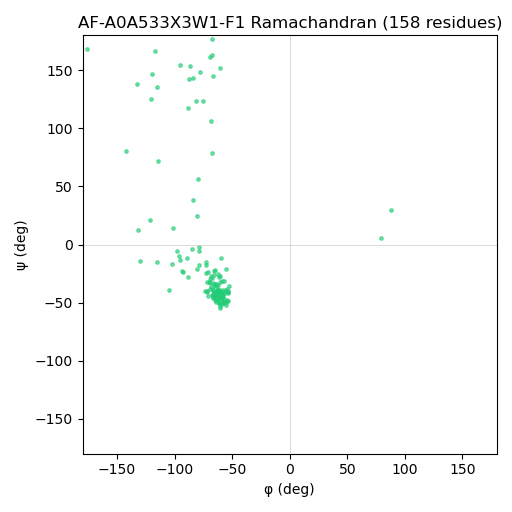C . THR A 1 138 ? 1.846 4.328 16.065 1.00 92.12 138 THR A C 1
ATOM 1087 O O . THR A 1 138 ? 0.749 4.404 16.616 1.00 92.12 138 THR A O 1
ATOM 1090 N N . MET A 1 139 ? 2.069 4.856 14.859 1.00 94.25 139 MET A N 1
ATOM 1091 C CA . MET A 1 139 ? 1.040 5.555 14.090 1.00 94.25 139 MET A CA 1
ATOM 1092 C C . MET A 1 139 ? -0.194 4.673 13.850 1.00 94.25 139 MET A C 1
ATOM 1094 O O . MET A 1 139 ? -1.318 5.116 14.085 1.00 94.25 139 MET A O 1
ATOM 1098 N N . MET A 1 140 ? -0.005 3.422 13.422 1.00 94.81 140 MET A N 1
ATOM 1099 C CA . MET A 1 140 ? -1.112 2.491 13.174 1.00 94.81 140 MET A CA 1
ATOM 1100 C C . MET A 1 140 ? -1.830 2.079 14.468 1.00 94.81 140 MET A C 1
ATOM 1102 O O . MET A 1 140 ? -3.058 2.005 14.489 1.00 94.81 140 MET A O 1
ATOM 1106 N N . SER A 1 141 ? -1.105 1.909 15.574 1.00 94.00 141 SER A N 1
ATOM 1107 C CA . SER A 1 141 ? -1.701 1.665 16.895 1.00 94.00 141 SER A CA 1
ATOM 1108 C C . SER A 1 141 ? -2.560 2.839 17.375 1.00 94.00 141 SER A C 1
ATOM 1110 O O . SER A 1 141 ? -3.687 2.639 17.828 1.00 94.00 141 SER A O 1
ATOM 1112 N N . LEU A 1 142 ? -2.080 4.079 17.230 1.00 94.81 142 LEU A N 1
ATOM 1113 C CA . LEU A 1 142 ? -2.859 5.274 17.575 1.00 94.81 142 LEU A CA 1
ATOM 1114 C C . LEU A 1 142 ? -4.106 5.408 16.691 1.00 94.81 142 LEU A C 1
ATOM 1116 O O . LEU A 1 142 ? -5.197 5.706 17.188 1.00 94.81 142 LEU A O 1
ATOM 1120 N N . ARG A 1 143 ? -3.962 5.129 15.390 1.00 95.94 143 ARG A N 1
ATOM 1121 C CA . ARG A 1 143 ? -5.071 5.088 14.429 1.00 95.94 143 ARG A CA 1
ATOM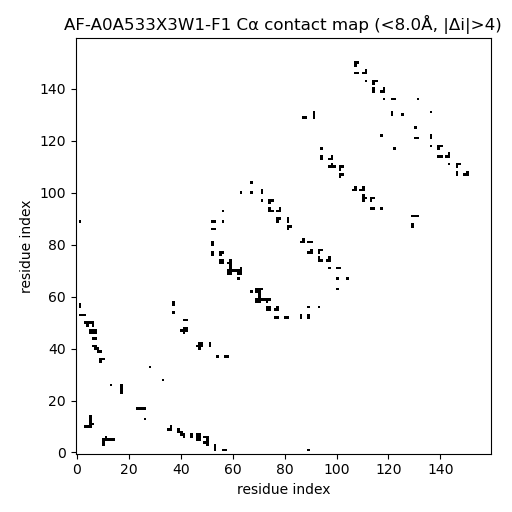 1122 C C . ARG A 1 143 ? -6.142 4.075 14.852 1.00 95.94 143 ARG A C 1
ATOM 1124 O O . ARG A 1 143 ? -7.321 4.427 14.859 1.00 95.94 143 ARG A O 1
ATOM 1131 N N . LYS A 1 144 ? -5.756 2.870 15.293 1.00 95.44 144 LYS A N 1
ATOM 1132 C CA . LYS A 1 144 ? -6.686 1.862 15.835 1.00 95.44 144 LYS A CA 1
ATOM 1133 C C . LYS A 1 144 ? -7.508 2.410 17.001 1.00 95.44 144 LYS A C 1
ATOM 1135 O O . LYS A 1 144 ? -8.735 2.336 16.972 1.00 95.44 144 LYS A O 1
ATOM 1140 N N . THR A 1 145 ? -6.850 2.995 18.002 1.00 94.44 145 THR A N 1
ATOM 1141 C CA . THR A 1 145 ? -7.517 3.547 19.194 1.00 94.44 145 THR A CA 1
ATOM 1142 C C . THR A 1 145 ? -8.540 4.623 18.831 1.00 94.44 145 THR A C 1
ATOM 1144 O O . THR A 1 145 ? -9.671 4.608 19.332 1.00 94.44 145 THR A O 1
ATOM 1147 N N . ARG A 1 146 ? -8.180 5.531 17.915 1.00 94.94 146 ARG A N 1
ATOM 1148 C CA . ARG A 1 146 ? -9.095 6.559 17.400 1.00 94.94 146 ARG A CA 1
ATOM 1149 C C . ARG A 1 146 ? -10.312 5.937 16.709 1.00 94.94 146 ARG A C 1
ATOM 1151 O O . ARG A 1 146 ? -11.441 6.302 17.033 1.00 94.94 146 ARG A O 1
ATOM 1158 N N . LEU A 1 147 ? -10.095 4.989 15.797 1.00 93.62 147 LEU A N 1
ATOM 1159 C CA . LEU A 1 147 ? -11.163 4.351 15.020 1.00 93.62 147 LEU A CA 1
ATOM 1160 C C . LEU A 1 147 ? -12.126 3.542 15.894 1.00 93.62 147 LEU A C 1
ATOM 1162 O O . LEU A 1 147 ? -13.341 3.657 15.738 1.00 93.62 147 LEU A O 1
ATOM 1166 N N . MET A 1 148 ? -11.610 2.789 16.869 1.00 93.88 148 MET A N 1
ATOM 1167 C CA . MET A 1 148 ? -12.444 2.071 17.840 1.00 93.88 148 MET A CA 1
ATOM 1168 C C . MET A 1 148 ? -13.321 3.027 18.658 1.00 93.88 148 MET A C 1
ATOM 1170 O O . MET A 1 148 ? -14.488 2.734 18.920 1.00 93.88 148 MET A O 1
ATOM 1174 N N . THR A 1 149 ? -12.777 4.179 19.053 1.00 92.00 149 THR A N 1
ATOM 1175 C CA . THR A 1 149 ? -13.526 5.196 19.806 1.00 92.00 149 THR A CA 1
ATOM 1176 C C . THR A 1 149 ? -14.639 5.808 18.954 1.00 92.00 149 THR A C 1
ATOM 1178 O O . THR A 1 149 ? -15.775 5.929 19.418 1.00 92.00 149 THR A O 1
ATOM 1181 N N . ALA A 1 150 ? -14.344 6.132 17.690 1.00 87.88 150 ALA A N 1
ATOM 1182 C CA . ALA A 1 150 ? -15.328 6.645 16.739 1.00 87.88 150 ALA A CA 1
ATOM 1183 C C . ALA A 1 150 ? -16.476 5.648 16.494 1.00 87.88 150 ALA A C 1
ATOM 1185 O O . ALA A 1 150 ? -17.644 6.030 16.559 1.00 87.88 150 ALA A O 1
ATOM 1186 N N . GLN A 1 151 ? -16.168 4.359 16.315 1.00 86.31 151 GLN A N 1
ATOM 1187 C CA . GLN A 1 151 ? -17.188 3.319 16.142 1.00 86.31 151 GLN A CA 1
ATOM 1188 C C . GLN A 1 151 ? -18.085 3.148 17.367 1.00 86.31 151 GLN A C 1
ATOM 1190 O O . GLN A 1 151 ? -19.302 3.058 17.218 1.00 86.31 151 GLN A O 1
ATOM 1195 N N . LYS A 1 152 ? -17.514 3.134 18.579 1.00 87.25 152 LYS A N 1
ATOM 1196 C CA . LYS A 1 152 ? -18.305 3.054 19.818 1.00 87.25 152 LYS A CA 1
ATOM 1197 C C . LYS A 1 152 ? -19.275 4.228 19.939 1.00 87.25 152 LYS A C 1
ATOM 1199 O O . LYS A 1 152 ? -20.431 4.027 20.299 1.00 87.25 152 LYS A O 1
ATOM 1204 N N . LYS A 1 153 ? -18.825 5.439 19.593 1.00 86.25 153 LYS A N 1
ATOM 1205 C CA . LYS A 1 153 ? -19.669 6.641 19.592 1.00 86.25 153 LYS A CA 1
ATOM 1206 C C . LYS A 1 153 ? -20.814 6.531 18.579 1.00 86.25 153 LYS A C 1
ATOM 1208 O O . LYS A 1 153 ? -21.953 6.810 18.934 1.00 86.25 153 LYS A O 1
ATOM 1213 N N . LEU A 1 154 ? -20.528 6.080 17.357 1.00 83.12 154 LEU A N 1
ATOM 1214 C CA . LEU A 1 154 ? -21.546 5.858 16.323 1.00 83.12 154 LEU A CA 1
ATOM 1215 C C . LEU A 1 154 ? -22.560 4.778 16.725 1.00 83.12 154 LEU A C 1
ATOM 1217 O O . LEU A 1 154 ? -23.750 4.932 16.474 1.00 83.12 154 LEU A O 1
ATOM 1221 N N . ALA A 1 155 ? -22.108 3.694 17.359 1.00 81.94 155 ALA A N 1
ATOM 1222 C CA . ALA A 1 155 ? -22.991 2.637 17.846 1.00 81.94 155 ALA A CA 1
ATOM 1223 C C . ALA A 1 155 ? -23.923 3.143 18.958 1.00 81.94 155 ALA A C 1
ATOM 1225 O O . ALA A 1 155 ? -25.122 2.886 18.908 1.00 81.94 155 ALA A O 1
ATOM 1226 N N . ALA A 1 156 ? -23.399 3.921 19.910 1.00 82.44 156 ALA A N 1
ATOM 1227 C CA . ALA A 1 156 ? -24.197 4.518 20.981 1.00 82.44 156 ALA A CA 1
ATOM 1228 C C . ALA A 1 156 ? -25.268 5.493 20.453 1.00 82.44 156 ALA A C 1
ATOM 1230 O O . ALA A 1 156 ? -26.369 5.538 20.986 1.00 82.44 156 ALA A O 1
ATOM 1231 N N . GLN A 1 157 ? -24.973 6.228 19.376 1.00 77.69 157 GLN A N 1
ATOM 1232 C CA . GLN A 1 157 ? -25.916 7.155 18.735 1.00 77.69 157 GLN A CA 1
ATOM 1233 C C . GLN A 1 157 ? -27.035 6.470 17.941 1.00 77.69 157 GLN A C 1
ATOM 1235 O O . GLN A 1 157 ? -28.022 7.118 17.627 1.00 77.69 157 GLN A O 1
ATOM 1240 N N . ARG A 1 158 ? -26.887 5.191 17.579 1.00 75.50 158 ARG A N 1
ATOM 1241 C CA . ARG A 1 158 ? -27.902 4.435 16.821 1.00 75.50 158 ARG A CA 1
ATOM 1242 C C . ARG A 1 158 ? -28.926 3.723 17.708 1.00 75.50 158 ARG A C 1
ATOM 1244 O O . ARG A 1 158 ? -29.888 3.179 17.181 1.00 75.50 158 ARG A O 1
ATOM 1251 N N . ILE A 1 159 ? -28.670 3.662 19.014 1.00 71.25 159 ILE A N 1
ATOM 1252 C CA . ILE A 1 159 ? -29.508 2.975 20.010 1.00 71.25 159 ILE A CA 1
ATOM 1253 C C . ILE A 1 159 ? -30.356 3.983 20.814 1.00 71.25 159 ILE A C 1
ATOM 1255 O O . ILE A 1 159 ? -31.326 3.582 21.452 1.00 71.25 159 ILE A O 1
ATOM 1259 N N . ALA A 1 160 ? -29.994 5.270 20.775 1.00 56.88 160 ALA A N 1
ATOM 1260 C CA . ALA A 1 160 ? -30.750 6.382 21.352 1.00 56.88 160 ALA A CA 1
ATOM 1261 C C . ALA A 1 160 ? -31.780 6.924 20.353 1.00 56.88 160 ALA A C 1
ATOM 1263 O O . ALA A 1 160 ? -32.865 7.335 20.818 1.00 56.88 160 ALA A O 1
#

Nearest PDB structures (foldseek):
  8rtc-assembly2_B  TM=5.773E-01  e=3.534E-01  Bacillus phage phi3T
  8a3y-assembly1_Q  TM=4.650E-01  e=1.107E+00  Homo sapiens
  4wng-assembly1_A  TM=4.831E-01  e=3.293E+00  Homo sapiens
  6n1z-assembly1_A  TM=4.452E-01  e=3.127E+00  Homo sapiens
  8jau-assembly1_A  TM=4.173E-01  e=8.384E+00  Homo sapiens

Solvent-accessible surface area (backbone atoms only — not comparable to full-atom values): 9061 Å² total; per-residue (Å²): 140,83,74,74,85,34,59,33,74,60,47,36,51,52,50,50,56,42,60,75,37,79,83,55,93,72,81,89,71,53,72,66,58,46,50,51,51,66,71,40,70,32,88,81,39,82,48,18,59,72,32,44,54,44,45,31,49,50,52,14,66,71,20,55,89,80,39,49,66,59,13,47,55,24,24,49,48,31,61,74,63,51,80,50,83,82,37,43,70,51,33,53,60,26,52,59,50,38,33,52,51,28,50,76,73,65,40,48,71,58,23,39,52,51,39,51,50,49,44,70,76,58,62,59,95,58,92,50,100,60,48,76,52,71,68,56,49,51,51,45,54,53,50,42,57,53,38,55,51,52,52,54,52,55,54,57,64,72,75,110

Foldseek 3Di:
DFDAPQQFDLSVVLVVVCVVVVVDPHDDDDLVSLVCVLPDPLVVDPRSVVCLLSSLLSQLVSCVVPPLVSNLVSLVVLCVPQDDPSSLLSNLVSLVSNLVSCVVVVVLVVSLVSLVVLCVVAVDPDPDPNHDDPVSNVVSVVSNVVSVVVVVVVVVVVVD

Radius of gyration: 18.17 Å; Cα contacts (8 Å, |Δi|>4): 157; chains: 1; bounding box: 55×27×46 Å

Mean predicted aligned error: 6.73 Å

Sequence (160 aa):
MVGLYGGWPEARRLLQQLKANSTAKGIQLSEKELDELIGGQWAQGVSGTMDRISVHMLEAMRNEGSNPEIALQRYRFVTDNAKSDRDLEFVLPAYLRLADLLERAGHQAEALQVVDRFLRAYGEKTSAPHAPTEQQRTMMSLRKTRLMTAQKKLAAQRIA

Secondary structure (DSSP, 8-state):
-------SHHHHHHHHHHHHSTT-S--PPPHHHHHHHHHSGGGGSTTTTTTHHHHHHHHHHHHTTT-HHHHHHHHHHHHHH--STTTHHHHHHHHHHHHHHHHHTT-HHHHHHHHHHHHHHH-S----TTPPPHHHHHHHHHHHHHHHHHHHHHHHHTT-

pLDDT: mean 85.7, std 9.95, range [56.88, 97.38]